Protein AF-A0A661NID3-F1 (afdb_monomer)

Mean predicted aligned error: 16.49 Å

Foldseek 3Di:
DDPVVVVVVVVVVVVVVVPPDDPCVVVVVVVVVVVVVVVVDQDQDDLVRCVVLVHDSVCSVLCNVLSHDSVNVVVLVVQLVVLLVLLVVLQVCLVCLVVVVCCVVPVPPDDPVPDPDPVVVVVSNVVSVVSNVSSVCSNVPRDDSVVSVVVSVVVVVVVQDDFDPDPVDGDDDHDD

pLDDT: mean 72.15, std 18.88, range [34.34, 95.19]

Solvent-accessible surface area (backbone atoms only — not comparable to full-atom values): 10289 Å² total; per-residue (Å²): 138,64,78,71,61,57,56,55,56,54,51,54,57,53,50,57,64,68,68,57,62,80,66,63,69,59,53,59,49,49,49,53,49,48,52,52,46,56,73,67,52,85,72,79,77,51,72,67,59,41,48,74,72,72,49,62,77,84,50,48,67,58,32,54,73,43,74,49,51,73,66,60,52,52,50,40,51,53,52,24,50,52,25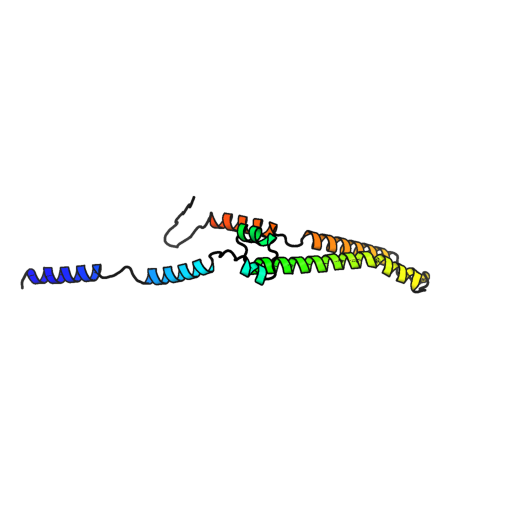,43,53,53,10,52,49,26,40,50,52,34,68,44,44,64,58,52,50,48,41,57,63,72,65,62,76,61,61,79,91,72,60,77,56,75,63,57,58,52,52,48,54,52,49,36,52,52,37,32,51,50,10,53,49,32,48,73,66,37,65,51,78,66,59,42,48,56,52,40,52,50,51,59,55,52,67,74,61,66,78,56,85,47,101,86,47,86,60,88,76,85,80,132

Nearest PDB structures (foldseek):
  7nna-assembly1_A  TM=4.276E-01  e=4.504E+00  Klebsiella pneumoniae
  6uuj-assembly3_H  TM=3.407E-01  e=6.277E+00  Mycobacterium tuberculosis H37Rv

Sequence (176 aa):
MSFRQYLVTSLELALIMLVAAPPARGRDQTEKLLEQLQQTSYHPPSMEQWLAAGLRAEDLPTAQRYEVTIGDWQEMERSRRTHQVAGWSCLGLALLAPAVEATLHWGAGIPFSGHPNLEVFIVSNVAVGAVLITGIVLLSSAPGPEDFKLRWQKRHRDEGFSFTLSPSSVGLLLRF

Radius of gyration: 34.44 Å; Cα contacts (8 Å, |Δi|>4): 89; chains: 1; bounding box: 86×53×99 Å

Structure (mmCIF, N/CA/C/O backbone):
data_AF-A0A661NID3-F1
#
_entry.id   AF-A0A661NID3-F1
#
loop_
_atom_site.group_PDB
_atom_site.id
_atom_site.type_symbol
_atom_site.label_atom_id
_atom_site.label_alt_id
_atom_site.label_comp_id
_atom_site.label_asym_id
_atom_site.label_entity_id
_atom_site.label_seq_id
_atom_site.pdbx_PDB_ins_code
_atom_site.Cartn_x
_atom_site.Cartn_y
_atom_site.Cartn_z
_atom_site.occupancy
_atom_site.B_iso_or_equiv
_atom_site.auth_seq_id
_atom_site.auth_comp_id
_atom_site.auth_asym_id
_atom_site.auth_atom_id
_atom_site.pdbx_PDB_model_num
ATOM 1 N N . MET A 1 1 ? -58.044 -40.473 61.130 1.00 49.31 1 MET A N 1
ATOM 2 C CA . MET A 1 1 ? -56.867 -39.771 60.570 1.00 49.31 1 MET A CA 1
ATOM 3 C C . MET A 1 1 ? -57.297 -38.361 60.206 1.00 49.31 1 MET A C 1
ATOM 5 O O . MET A 1 1 ? -58.350 -38.207 59.605 1.00 49.31 1 MET A O 1
ATOM 9 N N . SER A 1 2 ? -56.600 -37.353 60.730 1.00 45.03 2 SER A N 1
ATOM 10 C CA . SER A 1 2 ? -57.126 -35.993 60.927 1.00 45.03 2 SER A CA 1
ATOM 11 C C . SER A 1 2 ? -56.832 -35.070 59.742 1.00 45.03 2 SER A C 1
ATOM 13 O O . SER A 1 2 ? -55.719 -35.061 59.224 1.00 45.03 2 SER A O 1
ATOM 15 N N . PHE A 1 3 ? -57.810 -34.231 59.380 1.00 44.25 3 PHE A N 1
ATOM 16 C CA . PHE A 1 3 ? -57.762 -33.177 58.350 1.00 44.25 3 PHE A CA 1
ATOM 17 C C . PHE A 1 3 ? -56.546 -32.229 58.488 1.00 44.25 3 PHE A C 1
ATOM 19 O O . PHE A 1 3 ? -56.106 -31.614 57.520 1.00 44.25 3 PHE A O 1
ATOM 26 N N . ARG A 1 4 ? -55.933 -32.170 59.681 1.00 47.19 4 ARG A N 1
ATOM 27 C CA . ARG A 1 4 ? -54.677 -31.449 59.944 1.00 47.19 4 ARG A CA 1
ATOM 28 C C . ARG A 1 4 ? -53.447 -32.021 59.222 1.00 47.19 4 ARG A C 1
ATOM 30 O O . ARG A 1 4 ? -52.527 -31.258 58.962 1.00 47.19 4 ARG A O 1
ATOM 37 N N . GLN A 1 5 ? -53.410 -33.310 58.875 1.00 51.72 5 GLN A N 1
ATOM 38 C CA . GLN A 1 5 ? -52.253 -33.913 58.184 1.00 51.72 5 GLN A CA 1
ATOM 39 C C . GLN A 1 5 ? -52.175 -33.548 56.691 1.00 51.72 5 GLN A C 1
ATOM 41 O O . GLN A 1 5 ? -51.077 -33.492 56.140 1.00 51.72 5 GLN A O 1
ATOM 46 N N . TYR A 1 6 ? -53.304 -33.226 56.050 1.00 47.78 6 TYR A N 1
ATOM 47 C CA . TYR A 1 6 ? -53.328 -32.779 54.649 1.00 47.78 6 TYR A CA 1
ATOM 48 C C . TYR A 1 6 ? -52.888 -31.318 54.483 1.00 47.78 6 TYR A C 1
ATOM 50 O O . TYR A 1 6 ? -52.201 -30.991 53.523 1.00 47.78 6 TYR A O 1
ATOM 58 N N . LEU A 1 7 ? -53.219 -30.447 55.443 1.00 49.00 7 LEU A N 1
ATOM 59 C CA . LEU A 1 7 ? -52.841 -29.030 55.387 1.00 49.00 7 LEU A CA 1
ATOM 60 C C . LEU A 1 7 ? -51.332 -28.809 55.561 1.00 49.00 7 LEU A C 1
ATOM 62 O O . LEU A 1 7 ? -50.760 -27.959 54.884 1.00 49.00 7 LEU A O 1
ATOM 66 N N . VAL A 1 8 ? -50.682 -29.596 56.424 1.00 52.81 8 VAL A N 1
ATOM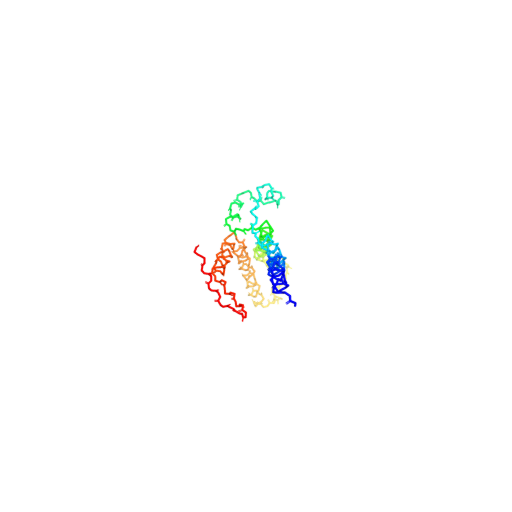 67 C CA . VAL A 1 8 ? -49.231 -29.492 56.668 1.00 52.81 8 VAL A CA 1
ATOM 68 C C . VAL A 1 8 ? -48.432 -29.996 55.463 1.00 52.81 8 VAL A C 1
ATOM 70 O O . VAL A 1 8 ? -47.480 -29.346 55.045 1.00 52.81 8 VAL A O 1
ATOM 73 N N . THR A 1 9 ? -48.873 -31.082 54.825 1.00 54.34 9 THR A N 1
ATOM 74 C CA . THR A 1 9 ? -48.202 -31.634 53.635 1.00 54.34 9 THR A CA 1
ATOM 75 C C . THR A 1 9 ? -48.398 -30.769 52.385 1.00 54.34 9 THR A C 1
ATOM 77 O O . THR A 1 9 ? -47.476 -30.643 51.581 1.00 54.34 9 THR A O 1
ATOM 80 N N . SER A 1 10 ? -49.547 -30.094 52.233 1.00 51.94 10 SER A N 1
ATOM 81 C CA . SER A 1 10 ? -49.762 -29.151 51.123 1.00 51.94 10 SER A CA 1
ATOM 82 C C . SER A 1 10 ? -48.952 -27.855 51.248 1.00 51.94 10 SER A C 1
ATOM 84 O O . SER A 1 10 ? -48.551 -27.286 50.234 1.00 51.94 10 SER A O 1
ATOM 86 N N . LEU A 1 11 ? -48.691 -27.389 52.476 1.00 47.84 11 LEU A N 1
ATOM 87 C CA . LEU A 1 11 ? -47.922 -26.164 52.726 1.00 47.84 11 LEU A CA 1
ATOM 88 C C . LEU A 1 11 ? -46.416 -26.380 52.540 1.00 47.84 11 LEU A C 1
ATOM 90 O O . LEU A 1 11 ? -45.746 -25.498 52.009 1.00 47.84 11 LEU A O 1
ATOM 94 N N . GLU A 1 12 ? -45.893 -27.561 52.883 1.00 50.94 12 GLU A N 1
ATOM 95 C CA . GLU A 1 12 ? -44.489 -27.904 52.618 1.00 50.94 12 GLU A CA 1
ATOM 96 C C . GLU A 1 12 ? -44.196 -28.058 51.118 1.00 50.94 12 GLU A C 1
ATOM 98 O O . GLU A 1 12 ? -43.177 -27.562 50.637 1.00 50.94 12 GLU A O 1
ATOM 103 N N . LEU A 1 13 ? -45.119 -28.642 50.345 1.00 49.00 13 LEU A N 1
ATOM 104 C CA . LEU A 1 13 ? -44.987 -28.732 48.885 1.00 49.00 13 LEU A CA 1
ATOM 105 C C . LEU A 1 13 ? -45.045 -27.356 48.200 1.00 49.00 13 LEU A C 1
ATOM 107 O O . LEU A 1 13 ? -44.318 -27.122 47.234 1.00 49.00 13 LEU A O 1
ATOM 111 N N . ALA A 1 14 ? -45.852 -26.424 48.716 1.00 49.34 14 ALA A N 1
ATOM 112 C CA . ALA A 1 14 ? -45.914 -25.056 48.202 1.00 49.34 14 ALA A CA 1
ATOM 113 C C . ALA A 1 14 ? -44.650 -24.241 48.537 1.00 49.34 14 ALA A C 1
ATOM 115 O O . ALA A 1 14 ? -44.207 -23.439 47.716 1.00 49.34 14 ALA A O 1
ATOM 116 N N . LEU A 1 15 ? -44.033 -24.471 49.703 1.00 47.16 15 LEU A N 1
ATOM 117 C CA . LEU A 1 15 ? -42.811 -23.769 50.109 1.00 47.16 15 LEU A CA 1
ATOM 118 C C . LEU A 1 15 ? -41.579 -24.249 49.325 1.00 47.16 15 LEU A C 1
ATOM 120 O O . LEU A 1 15 ? -40.744 -23.435 48.937 1.00 47.16 15 LEU A O 1
ATOM 124 N N . ILE A 1 16 ? -41.491 -25.547 49.018 1.00 49.41 16 ILE A N 1
ATOM 125 C CA . ILE A 1 16 ? -40.405 -26.110 48.195 1.00 49.41 16 ILE A CA 1
ATOM 126 C C . ILE A 1 16 ? -40.490 -25.597 46.746 1.00 49.41 16 ILE A C 1
ATOM 128 O O . ILE A 1 16 ? -39.463 -25.304 46.137 1.00 49.41 16 ILE A O 1
ATOM 132 N N . MET A 1 17 ? -41.703 -25.396 46.216 1.00 48.88 17 MET A N 1
ATOM 133 C CA . MET A 1 17 ? -41.914 -24.805 44.887 1.00 48.88 17 MET A CA 1
ATOM 134 C C . MET A 1 17 ? -41.609 -23.295 44.828 1.00 48.88 17 MET A C 1
ATOM 136 O O . MET A 1 17 ? -41.319 -22.786 43.750 1.00 48.88 17 MET A O 1
ATOM 140 N N . LEU A 1 18 ? -41.637 -22.581 45.961 1.00 43.19 18 LEU A N 1
ATOM 141 C CA . LEU A 1 18 ? -41.320 -21.144 46.048 1.00 43.19 18 LEU A CA 1
ATOM 142 C C . LEU A 1 18 ? -39.845 -20.851 46.381 1.00 43.19 18 LEU A C 1
ATOM 144 O O . LEU A 1 18 ? -39.365 -19.758 46.092 1.00 43.19 18 LEU A O 1
ATOM 148 N N . VAL A 1 19 ? -39.114 -21.819 46.949 1.00 40.94 19 VAL A N 1
ATOM 149 C CA . VAL A 1 19 ? -37.658 -21.738 47.208 1.00 40.94 19 VAL A CA 1
ATOM 150 C C . VAL A 1 19 ? -36.829 -22.205 46.001 1.00 40.94 19 VAL A C 1
ATOM 152 O O . VAL A 1 19 ? -35.615 -21.993 45.952 1.00 40.94 19 VAL A O 1
ATOM 155 N N . ALA A 1 20 ? -37.474 -22.766 44.973 1.00 44.12 20 ALA A N 1
ATOM 156 C CA . ALA A 1 20 ? -36.874 -22.983 43.664 1.00 44.12 20 ALA A CA 1
ATOM 157 C C . ALA A 1 20 ? -36.645 -21.632 42.967 1.00 44.12 20 ALA A C 1
ATOM 159 O O . ALA A 1 20 ? -37.442 -21.162 42.156 1.00 44.12 20 ALA A O 1
ATOM 160 N N . ALA A 1 21 ? -35.526 -21.004 43.331 1.00 47.59 21 ALA A N 1
ATOM 161 C CA . ALA A 1 21 ? -34.887 -19.925 42.603 1.00 47.59 21 ALA A CA 1
ATOM 162 C C . ALA A 1 21 ? -34.988 -20.154 41.081 1.00 47.59 21 ALA A C 1
ATOM 164 O O . ALA A 1 21 ? -34.914 -21.309 40.638 1.00 47.59 21 ALA A O 1
ATOM 165 N N . PRO A 1 22 ? -35.121 -19.087 40.265 1.00 46.19 22 PRO A N 1
ATOM 166 C CA . PRO A 1 22 ? -35.071 -19.227 38.814 1.00 46.19 22 PRO A CA 1
ATOM 167 C C . PRO A 1 22 ? -33.842 -20.072 38.446 1.00 46.19 22 PRO A C 1
ATOM 169 O O . PRO A 1 22 ? -32.778 -19.871 39.042 1.00 46.19 22 PRO A O 1
ATOM 172 N N . PRO A 1 23 ? -33.974 -21.058 37.539 1.00 46.91 23 PRO A N 1
ATOM 173 C CA . PRO A 1 23 ? -32.925 -22.037 37.303 1.00 46.91 23 PRO A CA 1
ATOM 174 C C . PRO A 1 23 ? -31.616 -21.312 36.986 1.00 46.91 23 PRO A C 1
ATOM 176 O O . PRO A 1 23 ? -31.534 -20.558 36.016 1.00 46.91 23 PRO A O 1
ATOM 179 N N . ALA A 1 24 ? -30.586 -21.572 37.796 1.00 53.06 24 ALA A N 1
ATOM 180 C CA . ALA A 1 24 ? -29.245 -20.992 37.683 1.00 53.06 24 ALA A CA 1
ATOM 181 C C . ALA A 1 24 ? -28.619 -21.131 36.276 1.00 53.06 24 ALA A C 1
ATOM 183 O O . ALA A 1 24 ? -27.717 -20.379 35.929 1.00 53.06 24 ALA A O 1
ATOM 184 N N . ARG A 1 25 ? -29.168 -22.007 35.418 1.00 49.22 25 ARG A N 1
ATOM 185 C CA . ARG A 1 25 ? -28.841 -22.111 33.985 1.00 49.22 25 ARG A CA 1
ATOM 186 C C . ARG A 1 25 ? -28.943 -20.793 33.217 1.00 49.22 25 ARG A C 1
ATOM 188 O O . ARG A 1 25 ? -28.148 -20.582 32.309 1.00 49.22 25 ARG A O 1
ATOM 195 N N . GLY A 1 26 ? -29.896 -19.926 33.563 1.00 49.00 26 GLY A N 1
ATOM 196 C CA . GLY A 1 26 ? -30.010 -18.610 32.931 1.00 49.00 26 GLY A CA 1
ATOM 197 C C . GLY A 1 26 ? -28.867 -17.676 33.325 1.00 49.00 26 GLY A C 1
ATOM 198 O O . GLY A 1 26 ? -28.411 -16.902 32.494 1.00 49.00 26 GLY A O 1
ATOM 199 N N . ARG A 1 27 ? -28.365 -17.799 34.561 1.00 52.62 27 ARG A N 1
ATOM 200 C CA . ARG A 1 27 ? -27.315 -16.944 35.127 1.00 52.62 27 ARG A CA 1
ATOM 201 C C . ARG A 1 27 ? -25.946 -17.262 34.523 1.00 52.62 27 ARG A C 1
ATOM 203 O O . ARG A 1 27 ? -25.284 -16.354 34.033 1.00 52.62 27 ARG A O 1
ATOM 210 N N . ASP A 1 28 ? -25.617 -18.548 34.411 1.00 57.00 28 ASP A N 1
ATOM 211 C CA . ASP A 1 28 ? -24.387 -19.016 33.756 1.00 57.00 28 ASP A CA 1
ATOM 212 C C . ASP A 1 28 ? -24.367 -18.685 32.253 1.00 57.00 28 ASP A C 1
ATOM 214 O O . ASP A 1 28 ? -23.317 -18.387 31.684 1.00 57.00 28 ASP A O 1
ATOM 218 N N . GLN A 1 29 ? -25.526 -18.729 31.579 1.00 56.31 29 GLN A N 1
ATOM 219 C CA . GLN A 1 29 ? -25.637 -18.294 30.183 1.00 56.31 29 GLN A CA 1
ATOM 220 C C . GLN A 1 29 ? -25.539 -16.778 30.049 1.00 56.31 29 GLN A C 1
ATOM 222 O O . GLN A 1 29 ? -24.878 -16.315 29.128 1.00 56.31 29 GLN A O 1
ATOM 227 N N . THR A 1 30 ? -26.145 -15.998 30.950 1.00 58.91 30 THR A N 1
ATOM 228 C CA . THR A 1 30 ? -25.991 -14.539 30.930 1.00 58.91 30 THR A CA 1
ATOM 229 C C . THR A 1 30 ? -24.572 -14.106 31.244 1.00 58.91 30 THR A C 1
ATOM 231 O O . THR A 1 30 ? -24.128 -13.154 30.626 1.00 58.91 30 THR A O 1
ATOM 234 N N . GLU A 1 31 ? -23.849 -14.798 32.128 1.00 61.28 31 GLU A N 1
ATOM 235 C CA . GLU A 1 31 ? -22.438 -14.518 32.420 1.00 61.28 31 GLU A CA 1
ATOM 236 C C . GLU A 1 31 ? -21.554 -14.849 31.220 1.00 61.28 31 GLU A C 1
ATOM 238 O O . GLU A 1 31 ? -20.782 -13.999 30.795 1.00 61.28 31 GLU A O 1
ATOM 243 N N . LYS A 1 32 ? -21.753 -16.004 30.572 1.00 65.12 32 LYS A N 1
ATOM 244 C CA . LYS A 1 32 ? -21.052 -16.331 29.318 1.00 65.12 32 LYS A CA 1
ATOM 245 C C . LYS A 1 32 ? -21.383 -15.366 28.183 1.00 65.12 32 LYS A C 1
ATOM 247 O O . LYS A 1 32 ? -20.498 -15.015 27.414 1.00 65.12 32 LYS A O 1
ATOM 252 N N . LEU A 1 33 ? -22.637 -14.927 28.068 1.00 61.50 33 LEU A N 1
ATOM 253 C CA . LEU A 1 33 ? -23.042 -13.920 27.088 1.00 61.50 33 LEU A CA 1
ATOM 254 C C . LEU A 1 33 ? -22.478 -12.540 27.438 1.00 61.50 33 LEU A C 1
ATOM 256 O O . LEU A 1 33 ? -22.098 -11.819 26.531 1.00 61.50 33 LEU A O 1
ATOM 260 N N . LEU A 1 34 ? -22.381 -12.172 28.719 1.00 61.66 34 LEU A N 1
ATOM 261 C CA . LEU A 1 34 ? -21.743 -10.933 29.174 1.00 61.66 34 LEU A CA 1
ATOM 262 C C . LEU A 1 34 ? -20.239 -10.954 28.934 1.00 61.66 34 LEU A C 1
ATOM 264 O O . LEU A 1 34 ? -19.711 -9.956 28.468 1.00 61.66 34 LEU A O 1
ATOM 268 N N . GLU A 1 35 ? -19.566 -12.073 29.188 1.00 59.12 35 GLU A N 1
ATOM 269 C CA . GLU A 1 35 ? -18.156 -12.266 28.849 1.00 59.12 35 GLU A CA 1
ATOM 270 C C . GLU A 1 35 ? -17.950 -12.195 27.332 1.00 59.12 35 GLU A C 1
ATOM 272 O O . GLU A 1 35 ? -17.047 -11.506 26.864 1.00 59.12 35 GLU A O 1
ATOM 277 N N . GLN A 1 36 ? -18.824 -12.830 26.545 1.00 57.16 36 GLN A N 1
ATOM 278 C CA . GLN A 1 36 ? -18.788 -12.742 25.082 1.00 57.16 36 GLN A CA 1
ATOM 279 C C . GLN A 1 36 ? -19.067 -11.319 24.579 1.00 57.16 36 GLN A C 1
ATOM 281 O O . GLN A 1 36 ? -18.393 -10.862 23.657 1.00 57.16 36 GLN A O 1
ATOM 286 N N . LEU A 1 37 ? -20.009 -10.600 25.195 1.00 57.91 37 LEU A N 1
ATOM 287 C CA . LEU A 1 37 ? -20.348 -9.211 24.872 1.00 57.91 37 LEU A CA 1
ATOM 288 C C . LEU A 1 37 ? -19.251 -8.234 25.306 1.00 57.91 37 LEU A C 1
ATOM 290 O O . LEU A 1 37 ? -18.969 -7.292 24.578 1.00 57.91 37 LEU A O 1
ATOM 294 N N . GLN A 1 38 ? -18.591 -8.466 26.442 1.00 56.03 38 GLN A N 1
ATOM 295 C CA . GLN A 1 38 ? -17.429 -7.688 26.883 1.00 56.03 38 GLN A CA 1
ATOM 296 C C . GLN A 1 38 ? -16.218 -7.921 25.976 1.00 56.03 38 GLN A C 1
ATOM 298 O O . GLN A 1 38 ? -15.463 -6.993 25.706 1.00 56.03 38 GLN A O 1
ATOM 303 N N . GLN A 1 39 ? -16.053 -9.136 25.446 1.00 53.19 39 GLN A N 1
ATOM 304 C CA . GLN A 1 39 ? -15.039 -9.419 24.427 1.00 53.19 39 GLN A CA 1
ATOM 305 C C . GLN A 1 39 ? -15.344 -8.746 23.080 1.00 53.19 39 GLN A C 1
ATOM 307 O O . GLN A 1 39 ? -14.418 -8.484 22.316 1.00 53.19 39 GLN A O 1
ATOM 312 N N . THR A 1 40 ? -16.615 -8.455 22.781 1.00 56.12 40 THR A N 1
ATOM 313 C CA . THR A 1 40 ? -17.023 -7.755 21.548 1.00 56.12 40 THR A CA 1
ATOM 314 C C . THR A 1 40 ? -17.222 -6.251 21.725 1.00 56.12 40 THR A C 1
ATOM 316 O O . THR A 1 40 ? -17.305 -5.540 20.724 1.00 56.12 40 THR A O 1
ATOM 319 N N . SER A 1 41 ? -17.272 -5.737 22.957 1.00 65.81 41 SER A N 1
ATOM 320 C CA . SER A 1 41 ? -17.456 -4.310 23.205 1.00 65.81 41 SER A CA 1
ATOM 321 C C . SER A 1 41 ? -16.181 -3.537 22.897 1.00 65.81 41 SER A C 1
ATOM 323 O O . SER A 1 41 ? -15.120 -3.794 23.467 1.00 65.81 41 SER A O 1
ATOM 325 N N . TYR A 1 42 ? -16.295 -2.563 21.997 1.00 73.00 42 TYR A N 1
ATOM 326 C CA . TYR A 1 42 ? -15.205 -1.656 21.676 1.00 73.00 42 TYR A CA 1
ATOM 327 C C . TYR A 1 42 ? -14.759 -0.879 22.922 1.00 73.00 42 TYR A C 1
ATOM 329 O O . TYR A 1 42 ? -15.557 -0.194 23.564 1.00 73.00 42 TYR A O 1
ATOM 337 N N . HIS A 1 43 ? -13.464 -0.947 23.228 1.00 77.19 43 HIS A N 1
ATOM 338 C CA . HIS A 1 43 ? -12.834 -0.095 24.226 1.00 77.19 43 HIS A CA 1
ATOM 339 C C . HIS A 1 43 ? -11.987 0.972 23.525 1.00 77.19 43 HIS A C 1
ATOM 341 O O . HIS A 1 43 ? -11.048 0.617 22.805 1.00 77.19 43 HIS A O 1
ATOM 347 N N . PRO A 1 44 ? -12.291 2.270 23.718 1.00 81.88 44 PRO A N 1
ATOM 348 C CA . PRO A 1 44 ? -11.532 3.328 23.075 1.00 81.88 44 PRO A CA 1
ATOM 349 C C . PRO A 1 44 ? -10.089 3.326 23.599 1.00 81.88 44 PRO A C 1
ATOM 351 O O . PRO A 1 44 ? -9.882 3.298 24.816 1.00 81.88 44 PRO A O 1
ATOM 354 N N . PRO A 1 45 ? -9.081 3.374 22.711 1.00 85.94 45 PRO A N 1
ATOM 355 C CA . PRO A 1 45 ? -7.692 3.423 23.133 1.00 85.94 45 PRO A CA 1
ATOM 356 C C . PRO A 1 45 ? -7.392 4.745 23.841 1.00 85.94 45 PRO A C 1
ATOM 358 O O . PRO A 1 45 ? -7.865 5.813 23.431 1.00 85.94 45 PRO A O 1
ATOM 361 N N . SER A 1 46 ? -6.582 4.677 24.901 1.00 89.50 46 SER A N 1
ATOM 362 C CA . SER A 1 46 ? -6.069 5.875 25.566 1.00 89.50 46 SER A CA 1
ATOM 363 C C . SER A 1 46 ? -4.942 6.514 24.750 1.00 89.50 46 SER A C 1
ATOM 365 O O . SER A 1 46 ? -4.267 5.850 23.961 1.00 89.50 46 SER A O 1
ATOM 367 N N . MET A 1 47 ? -4.700 7.810 24.966 1.00 90.88 47 MET A N 1
ATOM 368 C CA . MET A 1 47 ? -3.6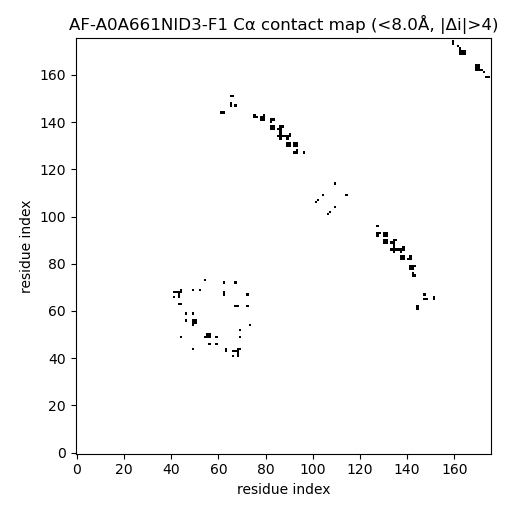08 8.534 24.303 1.00 90.88 47 MET A CA 1
ATOM 369 C C . MET A 1 47 ? -2.236 7.905 24.586 1.00 90.88 47 MET A C 1
ATOM 371 O O . MET A 1 47 ? -1.405 7.791 23.689 1.00 90.88 47 MET A O 1
ATOM 375 N N . GLU A 1 48 ? -2.010 7.447 25.819 1.00 90.62 48 GLU A N 1
ATOM 376 C CA . GLU A 1 48 ? -0.763 6.782 26.209 1.00 90.62 48 GLU A CA 1
ATOM 377 C C . GLU A 1 48 ? -0.568 5.459 25.463 1.00 90.62 48 GLU A C 1
ATOM 379 O O . GLU A 1 48 ? 0.508 5.214 24.923 1.00 90.62 48 GLU A O 1
ATOM 384 N N . GLN A 1 49 ? -1.618 4.634 25.365 1.00 90.62 49 GLN A N 1
ATOM 385 C CA . GLN A 1 49 ? -1.574 3.374 24.616 1.00 90.62 49 GLN A CA 1
ATOM 386 C C . GLN A 1 49 ? -1.352 3.614 23.118 1.00 90.62 49 GLN A C 1
ATOM 388 O O . GLN A 1 49 ? -0.605 2.877 22.477 1.00 90.62 49 GLN A O 1
ATOM 393 N N . TRP A 1 50 ? -1.964 4.664 22.566 1.00 92.44 50 TRP A N 1
ATOM 394 C CA . TRP A 1 50 ? -1.836 5.040 21.159 1.00 92.44 50 TRP A CA 1
ATOM 395 C C . TRP A 1 50 ? -0.409 5.464 20.794 1.00 92.44 50 TRP A C 1
ATOM 397 O O . TRP A 1 50 ? 0.166 4.978 19.819 1.00 92.44 50 TRP A O 1
ATOM 407 N N . LEU A 1 51 ? 0.194 6.325 21.616 1.00 91.94 51 LEU A N 1
ATOM 408 C CA . LEU A 1 51 ? 1.578 6.760 21.433 1.00 91.94 51 LEU A CA 1
ATOM 409 C C . LEU A 1 51 ? 2.574 5.625 21.693 1.00 91.94 51 LEU A C 1
ATOM 411 O O . LEU A 1 51 ? 3.539 5.483 20.944 1.00 91.94 51 LEU A O 1
ATOM 415 N N . ALA A 1 52 ? 2.328 4.777 22.698 1.00 92.19 52 ALA A N 1
ATOM 416 C CA . ALA A 1 52 ? 3.148 3.593 22.964 1.00 92.19 52 ALA A CA 1
ATOM 417 C C . ALA A 1 52 ? 3.132 2.596 21.792 1.00 92.19 52 ALA A C 1
ATOM 419 O O . ALA A 1 52 ? 4.122 1.912 21.542 1.00 92.19 52 ALA A O 1
ATOM 420 N N . ALA A 1 53 ? 2.034 2.553 21.035 1.00 88.50 53 ALA A N 1
ATOM 421 C CA . ALA A 1 53 ? 1.904 1.772 19.810 1.00 88.50 53 ALA A CA 1
ATOM 422 C C . ALA A 1 53 ? 2.619 2.394 18.590 1.00 88.50 53 ALA A C 1
ATOM 424 O O . ALA A 1 53 ? 2.584 1.807 17.504 1.00 88.50 53 ALA A O 1
ATOM 425 N N . GLY A 1 54 ? 3.263 3.557 18.753 1.00 89.69 54 GLY A N 1
ATOM 426 C CA . GLY A 1 54 ? 3.999 4.264 17.702 1.00 89.69 54 GLY A CA 1
ATOM 427 C C . GLY A 1 54 ? 3.112 4.992 16.690 1.00 89.69 54 GLY A C 1
ATOM 428 O O . GLY A 1 54 ? 3.585 5.324 15.604 1.00 89.69 54 GLY A O 1
ATOM 429 N N . LEU A 1 55 ? 1.837 5.216 17.019 1.00 91.25 55 LEU A N 1
ATOM 430 C CA . LEU A 1 55 ? 0.859 5.856 16.143 1.00 91.25 55 LEU A CA 1
ATOM 431 C C . LEU A 1 55 ? 0.844 7.377 16.343 1.00 91.25 55 LEU A C 1
ATOM 433 O O . LEU A 1 55 ? 1.193 7.894 17.407 1.00 91.25 55 LEU A O 1
ATOM 437 N N . ARG A 1 56 ? 0.430 8.125 15.314 1.00 90.81 56 ARG A N 1
ATOM 438 C CA . ARG A 1 56 ? 0.428 9.596 15.360 1.00 90.81 56 ARG A CA 1
ATOM 439 C C . ARG A 1 56 ? -0.717 10.116 16.227 1.00 90.81 56 ARG A C 1
ATOM 441 O O . ARG A 1 56 ? -1.854 9.673 16.091 1.00 90.81 56 ARG A O 1
ATOM 448 N N . ALA A 1 57 ? -0.435 11.108 17.069 1.00 89.69 57 ALA A N 1
ATOM 449 C CA . ALA A 1 57 ? -1.416 11.730 17.967 1.00 89.69 57 ALA A CA 1
ATOM 450 C C . ALA A 1 57 ? -2.665 12.271 17.241 1.00 89.69 57 ALA A C 1
ATOM 452 O O . ALA A 1 57 ? -3.781 12.143 17.733 1.00 89.69 57 ALA A O 1
ATOM 453 N N . GLU A 1 58 ? -2.469 12.850 16.056 1.00 91.25 58 GLU A N 1
ATOM 454 C CA . GLU A 1 58 ? -3.520 13.433 15.209 1.00 91.25 58 GLU A CA 1
ATOM 455 C C . GLU A 1 58 ? -4.544 12.409 14.692 1.00 91.25 58 GLU A C 1
ATOM 457 O O . GLU A 1 58 ? -5.680 12.767 14.384 1.00 91.25 58 GLU A O 1
ATOM 462 N N . ASP A 1 59 ? -4.165 11.131 14.639 1.00 89.94 59 ASP A N 1
ATOM 463 C CA . ASP A 1 59 ? -4.999 10.057 14.105 1.00 89.94 59 ASP A CA 1
ATOM 464 C C . ASP A 1 59 ? -5.958 9.470 15.157 1.00 89.94 59 ASP A C 1
ATOM 466 O O . ASP A 1 59 ? -7.013 8.935 14.804 1.00 89.94 59 ASP A O 1
ATOM 470 N N . LEU A 1 60 ? -5.639 9.620 16.449 1.00 89.62 60 LEU A N 1
ATOM 471 C CA . LEU A 1 60 ? -6.446 9.122 17.566 1.00 89.62 60 LEU A CA 1
ATOM 472 C C . LEU A 1 60 ? -7.924 9.560 17.518 1.00 89.62 60 LEU A C 1
ATOM 474 O O . LEU A 1 60 ? -8.785 8.686 17.643 1.00 89.62 60 LEU A O 1
ATOM 478 N N . PRO A 1 61 ? -8.275 10.850 17.319 1.00 89.31 61 PRO A N 1
ATOM 479 C CA . PRO A 1 61 ? -9.681 11.259 17.262 1.00 89.31 61 PRO A CA 1
ATOM 480 C C . PRO A 1 61 ? -10.438 10.585 16.112 1.00 89.31 61 PRO A C 1
ATOM 482 O O . PRO A 1 61 ? -11.618 10.264 16.248 1.00 89.31 61 PRO A O 1
ATOM 485 N N . THR A 1 62 ? -9.766 10.325 14.988 1.00 88.38 62 THR A N 1
ATOM 486 C CA . THR A 1 62 ? -10.361 9.628 13.841 1.00 88.38 62 THR A CA 1
ATOM 487 C C . THR A 1 62 ? -10.575 8.148 14.150 1.00 88.38 62 THR A C 1
ATOM 489 O O . THR A 1 62 ? -11.638 7.606 13.850 1.00 88.38 62 THR A O 1
ATOM 492 N N . ALA A 1 63 ? -9.601 7.503 14.794 1.00 87.44 63 ALA A N 1
ATOM 493 C CA . ALA A 1 63 ? -9.707 6.111 15.216 1.00 87.44 63 ALA A CA 1
ATOM 494 C C . ALA A 1 63 ? -10.826 5.901 16.248 1.00 87.44 63 ALA A C 1
ATOM 496 O O . ALA A 1 63 ? -11.625 4.978 16.104 1.00 87.44 63 ALA A O 1
ATOM 497 N N . GLN A 1 64 ? -10.939 6.793 17.238 1.00 88.38 64 GLN A N 1
ATOM 498 C CA . GLN A 1 64 ? -12.011 6.761 18.237 1.00 88.38 64 GLN A CA 1
ATOM 499 C C . GLN A 1 64 ? -13.388 6.996 17.607 1.00 88.38 64 GLN A C 1
ATOM 501 O O . GLN A 1 64 ? -14.345 6.307 17.950 1.00 88.38 64 GLN A O 1
ATOM 506 N N . ARG A 1 65 ? -13.493 7.927 16.648 1.00 86.75 65 ARG A N 1
ATOM 507 C CA . ARG A 1 65 ? -14.750 8.225 15.943 1.00 86.75 65 ARG A CA 1
ATOM 508 C C . ARG A 1 65 ? -15.320 7.020 15.194 1.00 86.75 65 ARG A C 1
ATOM 510 O O . ARG A 1 65 ? -16.537 6.902 15.098 1.00 86.75 65 ARG A O 1
ATOM 517 N N . TYR A 1 66 ? -14.460 6.175 14.634 1.00 85.81 66 TYR A N 1
ATOM 518 C CA . TYR A 1 66 ? -14.868 5.011 13.841 1.00 85.81 66 TYR A CA 1
ATOM 519 C C . TYR A 1 66 ? -14.717 3.684 14.590 1.00 85.81 66 TYR A C 1
ATOM 521 O O . TYR A 1 66 ? -14.728 2.630 13.957 1.00 85.81 66 TYR A O 1
ATOM 529 N N . GLU A 1 67 ? -14.581 3.729 15.919 1.00 86.25 67 GLU A N 1
ATOM 530 C CA . GLU A 1 67 ? -14.467 2.547 16.781 1.00 86.25 67 GLU A CA 1
ATOM 531 C C . GLU A 1 67 ? -13.366 1.571 16.320 1.00 86.25 67 GLU A C 1
ATOM 533 O O . GLU A 1 67 ? -13.557 0.355 16.232 1.00 86.25 67 GLU A O 1
ATOM 538 N N . VAL A 1 68 ? -12.201 2.124 15.973 1.00 85.38 68 VAL A N 1
ATOM 539 C CA . VAL A 1 68 ? -11.056 1.376 15.440 1.00 85.38 68 VAL A CA 1
ATOM 540 C C . VAL A 1 68 ? -10.102 1.009 16.568 1.00 85.38 68 VAL A C 1
ATOM 542 O O . VAL A 1 68 ? -9.794 1.838 17.432 1.00 85.38 68 VAL A O 1
ATOM 545 N N . THR A 1 69 ? -9.628 -0.237 16.571 1.00 88.62 69 THR A N 1
ATOM 546 C CA . THR A 1 69 ? -8.628 -0.698 17.538 1.00 88.62 69 THR A CA 1
ATOM 547 C C . THR A 1 69 ? -7.214 -0.296 17.109 1.00 88.62 69 THR A C 1
ATOM 549 O O . THR A 1 69 ? -6.940 -0.054 15.933 1.00 88.62 69 THR A O 1
ATOM 5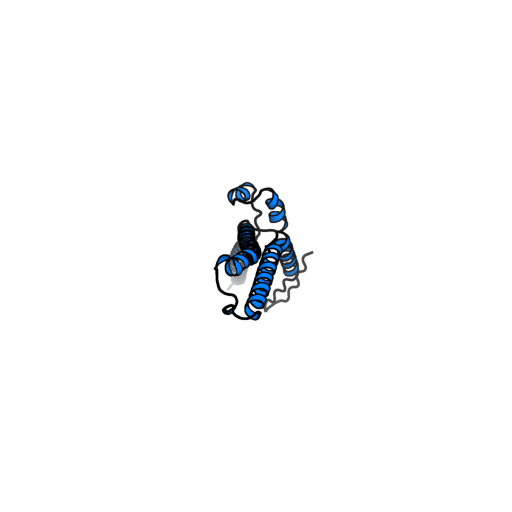52 N N . ILE A 1 70 ? -6.274 -0.263 18.060 1.00 88.62 70 ILE A N 1
ATOM 553 C CA . ILE A 1 70 ? -4.850 -0.021 17.761 1.00 88.62 70 ILE A CA 1
ATOM 554 C C . ILE A 1 70 ? -4.323 -1.049 16.746 1.00 88.62 70 ILE A C 1
ATOM 556 O O . ILE A 1 70 ? -3.575 -0.685 15.839 1.00 88.62 70 ILE A O 1
ATOM 560 N N . GLY A 1 71 ? -4.732 -2.317 16.879 1.00 88.44 71 GLY A N 1
ATOM 561 C CA . GLY A 1 71 ? -4.317 -3.397 15.982 1.00 88.44 71 GLY A CA 1
ATOM 562 C C . GLY A 1 71 ? -4.766 -3.159 14.542 1.00 88.44 71 GLY A C 1
ATOM 563 O O . GLY A 1 71 ? -3.939 -3.199 13.632 1.00 88.44 71 GLY A O 1
ATOM 564 N N . ASP A 1 72 ? -6.040 -2.814 14.347 1.00 89.31 72 ASP A N 1
ATOM 565 C CA . ASP A 1 72 ? -6.593 -2.525 13.018 1.00 89.31 72 ASP A CA 1
ATOM 566 C C . ASP A 1 72 ? -5.906 -1.319 12.361 1.00 89.31 72 ASP A C 1
ATOM 568 O O . ASP A 1 72 ? -5.650 -1.306 11.153 1.00 89.31 72 ASP A O 1
ATOM 572 N N . TRP A 1 73 ? -5.589 -0.289 13.152 1.00 91.38 73 TRP A N 1
ATOM 573 C CA . TRP A 1 73 ? -4.893 0.894 12.654 1.00 91.38 73 TRP A CA 1
ATOM 574 C C . TRP A 1 73 ? -3.452 0.579 12.242 1.00 91.38 73 TRP A C 1
ATOM 576 O O . TRP A 1 73 ? -3.004 0.986 11.169 1.00 91.38 73 TRP A O 1
ATOM 586 N N . GLN A 1 74 ? -2.729 -0.195 13.055 1.00 92.00 74 GLN A N 1
ATOM 587 C CA . GLN A 1 74 ? -1.380 -0.652 12.721 1.00 92.00 74 GLN A CA 1
ATOM 588 C C . GLN A 1 74 ? -1.367 -1.539 11.474 1.00 92.00 74 GLN A C 1
ATOM 590 O O . GLN A 1 74 ? -0.455 -1.432 10.653 1.00 92.00 74 GLN A O 1
ATOM 595 N N . GLU A 1 75 ? -2.361 -2.409 11.307 1.00 91.75 75 GLU A N 1
ATOM 596 C CA . GLU A 1 75 ? -2.502 -3.227 10.104 1.00 91.75 75 GLU A CA 1
ATOM 597 C C . GLU A 1 75 ? -2.739 -2.359 8.862 1.00 91.75 75 GLU A C 1
ATOM 599 O O . GLU A 1 75 ? -2.061 -2.543 7.847 1.00 91.75 75 GLU A O 1
ATOM 604 N N . MET A 1 76 ? -3.617 -1.353 8.960 1.00 92.25 76 MET A N 1
ATOM 605 C CA . MET A 1 76 ? -3.814 -0.366 7.897 1.00 92.25 76 MET A CA 1
ATOM 606 C C . MET A 1 76 ? -2.501 0.353 7.558 1.00 92.25 76 MET A C 1
ATOM 608 O O . MET A 1 76 ? -2.154 0.451 6.382 1.00 92.25 76 MET A O 1
ATOM 612 N N . GLU A 1 77 ? -1.743 0.833 8.549 1.00 91.44 77 GLU A N 1
ATOM 613 C CA . GLU A 1 77 ? -0.463 1.508 8.304 1.00 91.44 77 GLU A CA 1
ATOM 614 C C . GLU A 1 77 ? 0.572 0.591 7.650 1.00 91.44 77 GLU A C 1
ATOM 616 O O . GLU A 1 77 ? 1.265 1.016 6.722 1.00 91.44 77 GLU A O 1
ATOM 621 N N . ARG A 1 78 ? 0.673 -0.669 8.088 1.00 92.19 78 ARG A N 1
ATOM 622 C CA . ARG A 1 78 ? 1.556 -1.661 7.457 1.00 92.19 78 ARG A CA 1
ATOM 623 C C . ARG A 1 78 ? 1.158 -1.891 6.006 1.00 92.19 78 ARG A C 1
ATOM 625 O O . ARG A 1 78 ? 2.009 -1.802 5.126 1.00 92.19 78 ARG A O 1
ATOM 632 N N . SER A 1 79 ? -0.129 -2.114 5.750 1.00 92.56 79 SER A N 1
ATOM 633 C CA . SER A 1 79 ? -0.646 -2.303 4.396 1.00 92.56 79 SER A CA 1
ATOM 634 C C . SER A 1 79 ? -0.400 -1.068 3.524 1.00 92.56 79 SER A C 1
ATOM 636 O O . SER A 1 79 ? 0.101 -1.196 2.405 1.00 92.56 79 SER A O 1
ATOM 638 N N . ARG A 1 80 ? -0.634 0.142 4.050 1.00 91.88 80 ARG A N 1
ATOM 639 C CA . ARG A 1 80 ? -0.340 1.407 3.363 1.00 91.88 80 ARG A CA 1
ATOM 640 C C . ARG A 1 80 ? 1.136 1.526 3.006 1.00 91.88 80 ARG A C 1
ATOM 642 O O . ARG A 1 80 ? 1.446 1.866 1.869 1.00 91.88 80 ARG A O 1
ATOM 649 N N . ARG A 1 81 ? 2.047 1.224 3.936 1.00 92.75 81 ARG A N 1
ATOM 650 C CA . ARG A 1 81 ? 3.494 1.254 3.666 1.00 92.75 81 ARG A CA 1
ATOM 651 C C . ARG A 1 81 ? 3.879 0.259 2.578 1.00 92.75 81 ARG A C 1
ATOM 653 O O . ARG A 1 81 ? 4.636 0.625 1.687 1.00 92.75 81 ARG A O 1
ATOM 660 N N . THR A 1 82 ? 3.330 -0.954 2.597 1.00 93.50 82 THR A N 1
ATOM 661 C CA . THR A 1 82 ? 3.586 -1.949 1.545 1.00 93.50 82 THR A CA 1
ATOM 662 C C . THR A 1 82 ? 3.126 -1.450 0.175 1.00 93.50 82 THR A C 1
ATOM 664 O O . THR A 1 82 ? 3.896 -1.520 -0.781 1.00 93.50 82 THR A O 1
ATOM 667 N N . HIS A 1 83 ? 1.923 -0.875 0.084 1.00 93.12 83 HIS A N 1
ATOM 668 C CA . HIS A 1 83 ? 1.411 -0.275 -1.154 1.00 93.12 83 HIS A CA 1
ATOM 669 C C . HIS A 1 83 ? 2.278 0.892 -1.629 1.00 93.12 83 HIS A C 1
ATOM 671 O O . HIS A 1 83 ? 2.597 0.981 -2.810 1.00 93.12 83 HIS A O 1
ATOM 677 N N . GLN A 1 84 ? 2.715 1.755 -0.710 1.00 93.31 84 GLN A N 1
ATOM 678 C CA . GLN A 1 84 ? 3.597 2.873 -1.030 1.00 93.31 84 GLN A CA 1
ATOM 679 C C . GLN A 1 84 ? 4.953 2.402 -1.547 1.00 93.31 84 GLN A C 1
ATOM 681 O O . GLN A 1 84 ? 5.401 2.873 -2.586 1.00 93.31 84 GLN A O 1
ATOM 686 N N . VAL A 1 85 ? 5.597 1.454 -0.866 1.00 95.19 85 VAL A N 1
ATOM 687 C CA . VAL A 1 85 ? 6.901 0.923 -1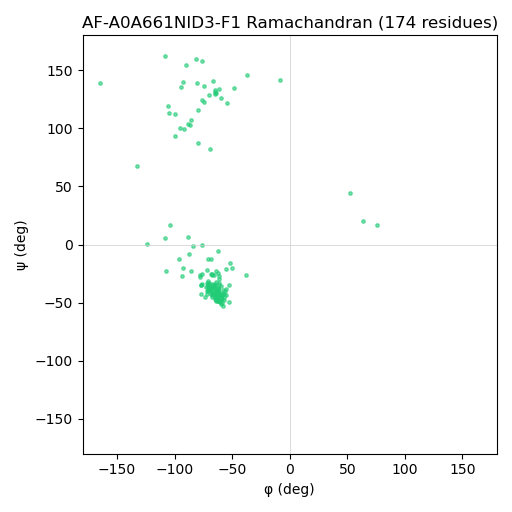.281 1.00 95.19 85 VAL A CA 1
ATOM 688 C C . VAL A 1 85 ? 6.795 0.228 -2.633 1.00 95.19 85 VAL A C 1
ATOM 690 O O . VAL A 1 85 ? 7.610 0.498 -3.511 1.00 95.19 85 VAL A O 1
ATOM 693 N N . ALA A 1 86 ? 5.785 -0.622 -2.829 1.00 93.31 86 ALA A N 1
ATOM 694 C CA . ALA A 1 86 ? 5.557 -1.302 -4.100 1.00 93.31 86 ALA A CA 1
AT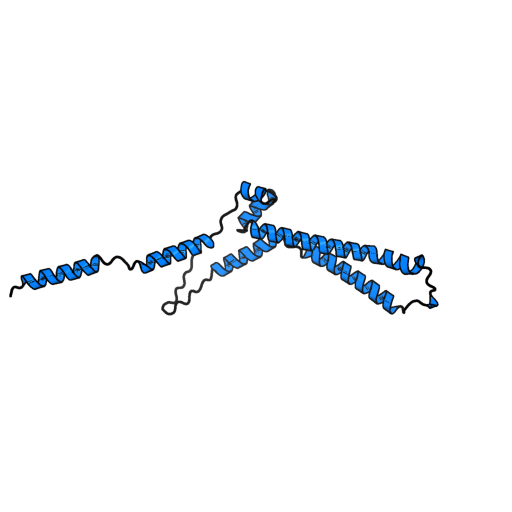OM 695 C C . ALA A 1 86 ? 5.254 -0.297 -5.222 1.00 93.31 86 ALA A C 1
ATOM 697 O O . ALA A 1 86 ? 5.876 -0.345 -6.280 1.00 93.31 86 ALA A O 1
ATOM 698 N N . GLY A 1 87 ? 4.375 0.670 -4.959 1.00 93.31 87 GLY A N 1
ATOM 699 C CA . GLY A 1 87 ? 4.010 1.718 -5.901 1.00 93.31 87 GLY A CA 1
ATOM 700 C C . GLY A 1 87 ? 5.197 2.582 -6.329 1.00 93.31 87 GLY A C 1
ATOM 701 O O . GLY A 1 87 ? 5.451 2.732 -7.524 1.00 93.31 87 GLY A O 1
ATOM 702 N N . TRP A 1 88 ? 5.991 3.075 -5.374 1.00 95.12 88 TRP A N 1
ATOM 703 C CA . TRP A 1 88 ? 7.208 3.843 -5.660 1.00 95.12 88 TRP A CA 1
ATOM 704 C C . TRP A 1 88 ? 8.280 3.015 -6.366 1.00 95.12 88 TRP A C 1
ATOM 706 O O . TRP A 1 88 ? 8.983 3.538 -7.227 1.00 95.12 88 TRP A O 1
ATOM 716 N N . SER A 1 89 ? 8.378 1.723 -6.053 1.00 93.75 89 SER A N 1
ATOM 717 C CA . SER A 1 89 ? 9.297 0.806 -6.732 1.00 93.75 89 SER A CA 1
ATOM 718 C C . SER A 1 89 ? 8.897 0.600 -8.196 1.00 93.75 89 SER A C 1
ATOM 720 O O . SER A 1 89 ? 9.752 0.669 -9.075 1.00 93.75 89 SER A O 1
ATOM 722 N N . CYS A 1 90 ? 7.603 0.434 -8.484 1.00 92.94 90 CYS A N 1
ATOM 723 C CA . CYS A 1 90 ? 7.080 0.381 -9.850 1.00 92.94 90 CYS A CA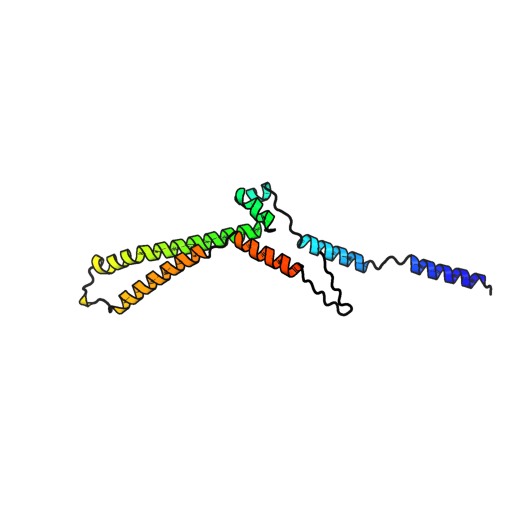 1
ATOM 724 C C . CYS A 1 90 ? 7.344 1.686 -10.615 1.00 92.94 90 CYS A C 1
ATOM 726 O O . CYS A 1 90 ? 7.826 1.640 -11.745 1.00 92.94 90 CYS A O 1
ATOM 728 N N . LEU A 1 91 ? 7.099 2.847 -9.997 1.00 92.75 91 LEU A N 1
ATOM 729 C CA . LEU A 1 91 ? 7.413 4.141 -10.614 1.00 92.75 91 LEU A CA 1
ATOM 730 C C . LEU A 1 91 ? 8.913 4.286 -10.901 1.00 92.75 91 LEU A C 1
ATOM 732 O O . LEU A 1 91 ? 9.290 4.701 -11.994 1.00 92.75 91 LEU A O 1
ATOM 736 N N . GLY A 1 92 ? 9.769 3.905 -9.951 1.00 90.56 92 GLY A N 1
ATOM 737 C CA . GLY A 1 92 ? 11.221 3.929 -10.120 1.00 90.56 92 GLY A CA 1
ATOM 738 C C . GLY A 1 92 ? 11.687 3.038 -11.271 1.00 90.56 92 GLY A C 1
ATOM 739 O O 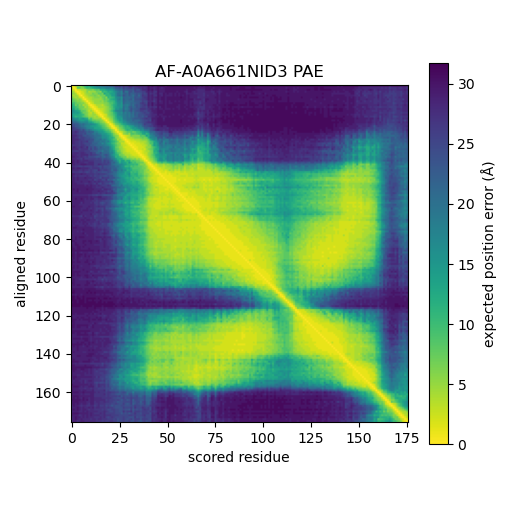. GLY A 1 92 ? 12.458 3.483 -12.116 1.00 90.56 92 GLY A O 1
ATOM 740 N N . LEU A 1 93 ? 11.173 1.808 -11.357 1.00 90.06 93 LEU A N 1
ATOM 741 C CA . LEU A 1 93 ? 11.476 0.889 -12.458 1.00 90.06 93 LEU A CA 1
ATOM 742 C C . LEU A 1 93 ? 11.020 1.442 -13.810 1.00 90.06 93 LEU A C 1
ATOM 744 O O . LEU A 1 93 ? 11.786 1.402 -14.771 1.00 90.06 93 LEU A O 1
ATOM 748 N N . ALA A 1 94 ? 9.807 1.993 -13.882 1.00 89.81 94 ALA A N 1
ATOM 749 C CA . ALA A 1 94 ? 9.286 2.569 -15.116 1.00 89.81 94 ALA A CA 1
ATOM 750 C C . ALA A 1 94 ? 10.104 3.784 -15.585 1.00 89.81 94 ALA A C 1
ATOM 752 O O . ALA A 1 94 ? 10.338 3.939 -16.780 1.00 89.81 94 ALA A O 1
ATOM 753 N N . LEU A 1 95 ? 10.581 4.620 -14.656 1.00 89.88 95 LEU A N 1
ATOM 754 C CA . LEU A 1 95 ? 11.438 5.770 -14.969 1.00 89.88 95 LEU A CA 1
ATOM 755 C C . LEU A 1 95 ? 12.851 5.361 -15.401 1.00 89.88 95 LEU A C 1
ATOM 757 O O . LEU A 1 95 ? 13.454 6.034 -16.235 1.00 89.88 95 LEU A O 1
ATOM 761 N N . LEU A 1 96 ? 13.388 4.274 -14.845 1.00 86.94 96 LEU A N 1
ATOM 762 C CA . LEU A 1 96 ? 14.716 3.772 -15.199 1.00 86.94 96 LEU A CA 1
ATOM 763 C C . LEU A 1 96 ? 14.724 2.997 -16.520 1.00 86.94 96 LEU A C 1
ATOM 765 O O . LEU A 1 96 ? 15.760 2.950 -17.183 1.00 86.94 96 LEU A O 1
ATOM 769 N N . ALA A 1 97 ? 13.597 2.410 -16.924 1.00 84.81 97 ALA A N 1
ATOM 770 C CA . ALA A 1 97 ? 13.540 1.537 -18.091 1.00 84.81 97 ALA A CA 1
ATOM 771 C C . ALA A 1 97 ? 14.016 2.195 -19.406 1.00 84.81 97 ALA A C 1
ATOM 773 O O . ALA A 1 97 ? 14.863 1.584 -20.058 1.00 84.81 97 ALA A O 1
ATOM 774 N N . PRO A 1 98 ? 13.629 3.440 -19.766 1.00 80.62 98 PRO A N 1
ATOM 775 C CA . PRO A 1 98 ? 14.161 4.104 -20.960 1.00 80.62 98 PRO A CA 1
ATOM 776 C C . PRO A 1 98 ? 15.678 4.321 -20.912 1.00 80.62 98 PRO A C 1
ATOM 778 O O . PRO A 1 98 ? 16.354 4.226 -21.932 1.00 80.62 98 PRO A O 1
ATOM 781 N N . ALA A 1 99 ? 16.239 4.596 -19.729 1.00 78.94 99 ALA A N 1
ATOM 782 C CA . ALA A 1 99 ? 17.681 4.778 -19.561 1.00 78.94 99 ALA A CA 1
ATOM 783 C C . ALA A 1 99 ? 18.445 3.449 -19.698 1.00 78.94 99 ALA A C 1
ATOM 785 O O . ALA A 1 99 ? 19.512 3.403 -20.315 1.00 78.94 99 ALA A O 1
ATOM 786 N N . VAL A 1 100 ? 17.891 2.355 -19.165 1.00 78.94 100 VAL A N 1
ATOM 787 C CA . VAL A 1 100 ? 18.437 1.001 -19.346 1.00 78.94 100 VAL A CA 1
ATOM 788 C C . VAL A 1 100 ? 18.374 0.593 -20.819 1.00 78.94 100 VAL A C 1
ATOM 790 O O . VAL A 1 100 ? 19.378 0.149 -21.372 1.00 78.94 100 VAL A O 1
ATOM 793 N N . GLU A 1 101 ? 17.232 0.807 -21.472 1.00 74.00 101 GLU A N 1
ATOM 794 C CA . GLU A 1 101 ? 17.024 0.520 -22.894 1.00 74.00 101 GLU A CA 1
ATOM 795 C C . GLU A 1 101 ? 17.996 1.316 -23.777 1.00 74.00 101 GLU A C 1
ATOM 797 O O . GLU A 1 101 ? 18.694 0.738 -24.610 1.00 74.00 101 GLU A O 1
ATOM 802 N N . ALA A 1 102 ? 18.149 2.617 -23.521 1.00 73.44 102 ALA A N 1
ATOM 803 C CA . ALA A 1 102 ? 19.125 3.469 -24.194 1.00 73.44 102 ALA A CA 1
ATOM 804 C C . ALA A 1 102 ? 20.565 2.947 -24.049 1.00 73.44 102 ALA A C 1
ATOM 806 O O . ALA A 1 102 ? 21.334 2.923 -25.013 1.00 73.44 102 ALA A O 1
ATOM 807 N N . THR A 1 103 ? 20.933 2.495 -22.849 1.00 74.44 103 THR A N 1
ATOM 808 C CA . THR A 1 103 ? 22.273 1.961 -22.572 1.00 74.44 103 THR A CA 1
ATOM 809 C C . THR A 1 103 ? 22.510 0.635 -23.300 1.00 74.44 103 THR A C 1
ATOM 811 O O . THR A 1 103 ? 23.600 0.405 -23.818 1.00 74.44 103 THR A O 1
ATOM 814 N N . LEU A 1 104 ? 21.495 -0.226 -23.401 1.00 70.81 104 LEU A N 1
ATOM 815 C CA . LEU A 1 104 ? 21.587 -1.486 -24.143 1.00 70.81 104 LEU A CA 1
ATOM 816 C C . LEU A 1 104 ? 21.668 -1.263 -25.659 1.00 70.81 104 LEU A C 1
ATOM 818 O O . LEU A 1 104 ? 22.441 -1.945 -26.327 1.00 70.81 104 LEU A O 1
ATOM 822 N N . HIS A 1 105 ? 20.920 -0.299 -26.199 1.00 67.44 105 HIS A N 1
ATOM 823 C CA . HIS A 1 105 ? 20.916 -0.019 -27.637 1.00 67.44 105 HIS A CA 1
ATOM 824 C C . HIS A 1 105 ? 22.147 0.753 -28.115 1.00 67.44 105 HIS A C 1
ATOM 826 O O . HIS A 1 105 ? 22.708 0.425 -29.158 1.00 67.44 105 HIS A O 1
ATOM 832 N N . TRP A 1 106 ? 22.585 1.771 -27.372 1.00 67.06 106 TRP A N 1
ATOM 833 C CA . TRP A 1 106 ? 23.666 2.660 -27.814 1.00 67.06 106 TRP A CA 1
ATOM 834 C C . TRP A 1 106 ? 24.983 2.454 -27.063 1.00 67.06 106 TRP A C 1
ATOM 836 O O . TRP A 1 106 ? 26.040 2.786 -27.592 1.00 67.06 106 TRP A O 1
ATOM 846 N N . GLY A 1 107 ? 24.944 1.896 -25.851 1.00 63.84 107 GLY A N 1
ATOM 847 C CA . GLY A 1 107 ? 26.125 1.696 -25.006 1.00 63.84 107 GLY A CA 1
ATOM 848 C C . GLY A 1 107 ? 26.790 0.323 -25.144 1.00 63.84 107 GLY A C 1
ATOM 849 O O . GLY A 1 107 ? 27.994 0.217 -24.933 1.00 63.84 107 GLY A O 1
ATOM 850 N N . ALA A 1 108 ? 26.050 -0.725 -25.523 1.00 63.75 108 ALA A N 1
ATOM 851 C CA . ALA A 1 108 ? 26.571 -2.099 -25.540 1.00 63.75 108 ALA A CA 1
ATOM 852 C C . ALA A 1 108 ? 27.354 -2.480 -26.816 1.00 63.75 108 ALA A C 1
ATOM 854 O O . ALA A 1 108 ? 27.852 -3.600 -26.914 1.00 63.75 108 ALA A O 1
ATOM 855 N N . GLY A 1 109 ? 27.472 -1.579 -27.800 1.00 60.59 109 GLY A N 1
ATOM 856 C CA . GLY A 1 109 ? 28.235 -1.825 -29.034 1.00 60.59 109 GLY A CA 1
ATOM 857 C C . GLY A 1 109 ? 27.683 -2.959 -29.912 1.00 60.59 109 GLY A C 1
ATOM 858 O O . GLY A 1 109 ? 28.415 -3.507 -30.735 1.00 60.59 109 GLY A O 1
ATOM 859 N N . ILE A 1 110 ? 26.411 -3.330 -29.734 1.00 59.91 110 ILE A N 1
ATOM 860 C CA . ILE A 1 110 ? 25.767 -4.413 -30.482 1.00 59.91 110 ILE A CA 1
ATOM 861 C C . ILE A 1 110 ? 25.432 -3.894 -31.893 1.00 59.91 110 ILE A C 1
ATOM 863 O O . ILE A 1 110 ? 24.751 -2.876 -32.021 1.00 59.91 110 ILE A O 1
ATOM 867 N N . PRO A 1 111 ? 25.898 -4.549 -32.971 1.00 58.25 111 PRO A N 1
ATOM 868 C CA . PRO A 1 111 ? 25.597 -4.115 -34.330 1.00 58.25 111 PRO A CA 1
ATOM 869 C C . PRO A 1 111 ? 24.092 -4.232 -34.624 1.00 58.25 111 PRO A C 1
ATOM 871 O O . PRO A 1 111 ? 23.480 -5.273 -34.384 1.00 58.25 111 PRO A O 1
ATOM 874 N N . PHE A 1 112 ? 23.507 -3.176 -35.205 1.00 56.94 112 PHE A N 1
ATOM 875 C CA . PHE A 1 112 ? 22.071 -3.068 -35.524 1.00 56.94 112 PHE A CA 1
ATOM 876 C C . PHE A 1 112 ? 21.516 -4.212 -36.390 1.00 56.94 112 PHE A C 1
ATOM 878 O O . PHE A 1 112 ? 20.314 -4.459 -36.383 1.00 56.94 112 PHE A O 1
ATOM 885 N N . SER A 1 113 ? 22.376 -4.932 -37.114 1.00 59.47 113 SER A N 1
ATOM 886 C CA . SER A 1 113 ? 22.010 -6.099 -37.923 1.00 59.47 113 SER A CA 1
ATOM 887 C C . SER A 1 113 ? 21.643 -7.343 -37.103 1.00 59.47 113 SER A C 1
ATOM 889 O O . SER A 1 113 ? 21.109 -8.292 -37.670 1.00 59.47 113 SER A O 1
ATOM 891 N N . GLY A 1 114 ? 21.925 -7.351 -35.794 1.00 54.69 114 GLY A N 1
ATOM 892 C CA . GLY A 1 114 ? 21.586 -8.432 -34.864 1.00 54.69 114 GLY A CA 1
ATOM 893 C C . GLY A 1 114 ? 20.466 -8.096 -33.875 1.00 54.69 114 GLY A C 1
ATOM 894 O O . GLY A 1 114 ? 20.210 -8.895 -32.976 1.00 54.69 114 GLY A O 1
ATOM 895 N N . HIS A 1 115 ? 19.814 -6.931 -33.990 1.00 56.03 115 HIS A N 1
ATOM 896 C CA . HIS A 1 115 ? 18.728 -6.578 -33.075 1.00 56.03 115 HIS A CA 1
ATOM 897 C C . HIS A 1 115 ? 17.490 -7.450 -33.336 1.00 56.03 115 HIS A C 1
ATOM 899 O O . HIS A 1 115 ? 17.023 -7.518 -34.475 1.00 56.03 115 HIS A O 1
ATOM 905 N N . PRO A 1 116 ? 16.919 -8.097 -32.303 1.00 54.78 116 PRO A N 1
ATOM 906 C CA . PRO A 1 116 ? 15.636 -8.755 -32.452 1.00 54.78 116 PRO A CA 1
ATOM 907 C C . PRO A 1 116 ? 14.575 -7.686 -32.744 1.00 54.78 116 PRO A C 1
ATOM 909 O O . PRO A 1 116 ? 14.521 -6.657 -32.076 1.00 54.78 116 PRO A O 1
ATOM 912 N N . ASN A 1 117 ? 13.807 -7.953 -33.798 1.00 63.56 117 ASN A N 1
ATOM 913 C CA . ASN A 1 117 ? 12.624 -7.281 -34.334 1.00 63.56 117 ASN A CA 1
ATOM 914 C C . ASN A 1 117 ? 12.001 -6.164 -33.481 1.00 63.56 117 ASN A C 1
ATOM 916 O O . ASN A 1 117 ? 11.793 -6.307 -32.282 1.00 63.56 117 ASN A O 1
ATOM 920 N N . LEU A 1 118 ? 11.554 -5.112 -34.172 1.00 64.19 118 LEU A N 1
ATOM 921 C CA . LEU A 1 118 ? 10.730 -3.981 -33.707 1.00 64.19 118 LEU A CA 1
ATOM 922 C C . LEU A 1 118 ? 9.620 -4.369 -32.694 1.00 64.19 118 LEU A C 1
ATOM 924 O O . LEU A 1 118 ? 9.244 -3.578 -31.833 1.00 64.19 118 LEU A O 1
ATOM 928 N N . GLU A 1 119 ? 9.152 -5.614 -32.748 1.00 63.38 119 GLU A N 1
ATOM 929 C CA . GLU A 1 119 ? 8.263 -6.264 -31.780 1.00 63.38 119 GLU A CA 1
ATOM 930 C C . GLU A 1 119 ? 8.783 -6.248 -30.330 1.00 63.38 119 GLU A C 1
ATOM 932 O O . GLU A 1 119 ? 8.015 -5.938 -29.423 1.00 63.38 119 GLU A O 1
ATOM 937 N N . VAL A 1 120 ? 10.071 -6.516 -30.082 1.00 66.88 120 VAL A N 1
ATOM 938 C CA . VAL A 1 120 ? 10.658 -6.511 -28.726 1.00 66.88 120 VAL A CA 1
ATOM 939 C C . VAL A 1 120 ? 10.633 -5.104 -28.126 1.00 66.88 120 VAL A C 1
ATOM 941 O O . VAL A 1 120 ? 10.324 -4.944 -26.947 1.00 66.88 120 VAL A O 1
ATOM 944 N N . PHE A 1 121 ? 10.874 -4.081 -28.948 1.00 68.44 121 PHE A N 1
ATOM 945 C CA . PHE A 1 121 ? 10.802 -2.677 -28.538 1.00 68.44 121 PHE A CA 1
ATOM 946 C C . PHE A 1 121 ? 9.365 -2.257 -28.188 1.00 68.44 121 PHE A C 1
ATOM 948 O O . PHE A 1 121 ? 9.131 -1.584 -27.184 1.00 68.44 121 PHE A O 1
ATOM 955 N N . ILE A 1 122 ? 8.376 -2.696 -28.976 1.00 72.50 122 ILE A N 1
ATOM 956 C CA . ILE A 1 122 ? 6.958 -2.447 -28.675 1.00 72.50 122 ILE A CA 1
ATOM 957 C C . ILE A 1 122 ? 6.561 -3.143 -27.367 1.00 72.50 122 ILE A C 1
ATOM 959 O O . ILE A 1 122 ? 5.958 -2.513 -26.499 1.00 72.50 122 ILE A O 1
ATOM 963 N N . VAL A 1 123 ? 6.923 -4.418 -27.195 1.00 76.19 123 VAL A N 1
ATOM 964 C CA . VAL A 1 123 ? 6.602 -5.191 -25.984 1.00 76.19 123 VAL A CA 1
ATOM 965 C C . VAL A 1 123 ? 7.263 -4.581 -24.744 1.00 76.19 123 VAL A C 1
ATOM 967 O O . VAL A 1 123 ? 6.605 -4.463 -23.711 1.00 76.19 123 VAL A O 1
ATOM 970 N N . SER A 1 124 ? 8.518 -4.132 -24.852 1.00 76.00 124 SER A N 1
ATOM 971 C CA . SER A 1 124 ? 9.241 -3.427 -23.784 1.00 76.00 124 SER A CA 1
ATOM 972 C C . SER A 1 124 ? 8.502 -2.157 -23.352 1.00 76.00 124 SER A C 1
ATOM 974 O O . SER A 1 124 ? 8.141 -2.016 -22.185 1.00 76.00 124 SER A O 1
ATOM 976 N N . ASN A 1 125 ? 8.160 -1.275 -24.296 1.00 82.25 125 ASN A N 1
ATOM 977 C CA . ASN A 1 125 ? 7.453 -0.028 -23.991 1.00 82.25 125 ASN A CA 1
ATOM 978 C C . ASN A 1 125 ? 6.059 -0.260 -23.386 1.00 82.25 125 ASN A C 1
ATOM 980 O O . ASN A 1 125 ? 5.662 0.439 -22.451 1.00 82.25 125 ASN A O 1
ATOM 984 N N . VAL A 1 126 ? 5.322 -1.266 -23.869 1.00 85.69 126 VAL A N 1
ATOM 985 C CA . VAL A 1 126 ? 4.028 -1.651 -23.284 1.00 85.69 126 VAL A CA 1
ATOM 986 C C . VAL A 1 126 ? 4.208 -2.165 -21.854 1.00 85.69 126 VAL A C 1
ATOM 988 O O . VAL A 1 126 ? 3.440 -1.782 -20.970 1.00 85.69 126 VAL A O 1
ATOM 991 N N . ALA A 1 127 ? 5.234 -2.981 -21.596 1.00 85.94 127 ALA A N 1
ATOM 992 C CA . ALA A 1 127 ? 5.540 -3.469 -20.254 1.00 85.94 127 ALA A CA 1
ATOM 993 C C . ALA A 1 127 ? 5.906 -2.320 -19.300 1.00 85.94 127 ALA A C 1
ATOM 995 O O . ALA A 1 127 ? 5.390 -2.267 -18.185 1.00 85.94 127 ALA A O 1
ATOM 996 N N . VAL A 1 128 ? 6.717 -1.356 -19.748 1.00 88.50 128 VAL A N 1
ATOM 997 C CA . VAL A 1 128 ? 7.053 -0.148 -18.975 1.00 88.50 128 VAL A CA 1
ATOM 998 C C . VAL A 1 128 ? 5.799 0.661 -18.644 1.00 88.50 128 VAL A C 1
ATOM 1000 O O . VAL A 1 128 ? 5.602 1.045 -17.490 1.00 88.50 128 VAL A O 1
ATOM 1003 N N . GLY A 1 129 ? 4.910 0.863 -19.621 1.00 87.69 129 GLY A N 1
ATOM 1004 C CA . GLY A 1 129 ? 3.624 1.529 -19.407 1.00 87.69 129 GLY A CA 1
ATOM 1005 C C . GLY A 1 129 ? 2.744 0.801 -18.386 1.00 87.69 129 GLY A C 1
ATOM 1006 O O . GLY A 1 129 ? 2.190 1.431 -17.485 1.00 87.69 129 GLY A O 1
ATOM 1007 N N . ALA A 1 130 ? 2.659 -0.529 -18.466 1.00 91.56 130 ALA A N 1
ATOM 1008 C CA . ALA A 1 130 ? 1.901 -1.337 -17.513 1.00 91.56 130 ALA A CA 1
ATOM 1009 C C . ALA A 1 130 ? 2.475 -1.248 -16.088 1.00 91.56 130 ALA A C 1
ATOM 1011 O O . ALA A 1 130 ? 1.715 -1.104 -15.126 1.00 91.56 130 ALA A O 1
ATOM 1012 N N . VAL A 1 131 ? 3.803 -1.276 -15.938 1.00 91.94 131 VAL A N 1
ATOM 1013 C CA . VAL A 1 131 ? 4.481 -1.112 -14.640 1.00 91.94 131 VAL A CA 1
ATOM 1014 C C . VAL A 1 131 ? 4.223 0.281 -14.065 1.00 91.94 131 VAL A C 1
ATOM 1016 O O . VAL A 1 131 ? 3.904 0.397 -12.881 1.00 91.94 131 VAL A O 1
ATOM 1019 N N . LEU A 1 132 ? 4.276 1.329 -14.893 1.00 93.19 132 LEU A N 1
ATOM 1020 C CA . LEU A 1 132 ? 3.968 2.697 -14.474 1.00 93.19 132 LEU A CA 1
ATOM 1021 C C . LEU A 1 132 ? 2.533 2.812 -13.944 1.00 93.19 132 LEU A C 1
ATOM 1023 O O . LEU A 1 132 ? 2.318 3.306 -12.837 1.00 93.19 132 LEU A O 1
ATOM 1027 N N . ILE A 1 133 ? 1.559 2.320 -14.715 1.00 93.00 133 ILE A N 1
ATOM 1028 C CA . ILE A 1 133 ? 0.141 2.340 -14.333 1.00 93.00 133 ILE A CA 1
ATOM 1029 C C . ILE A 1 133 ? -0.065 1.558 -13.036 1.00 93.00 133 ILE A C 1
ATOM 1031 O O . ILE A 1 133 ? -0.729 2.050 -12.127 1.00 93.00 133 ILE A O 1
ATOM 1035 N N . THR A 1 134 ? 0.547 0.380 -12.915 1.00 92.88 134 THR A N 1
ATOM 1036 C CA . THR A 1 134 ? 0.481 -0.434 -11.693 1.00 92.88 134 THR A CA 1
ATOM 1037 C C . THR A 1 134 ? 1.011 0.339 -10.486 1.00 92.88 134 THR A C 1
ATOM 1039 O O . THR A 1 134 ? 0.374 0.340 -9.436 1.00 92.88 134 THR A O 1
ATOM 1042 N N . GLY A 1 135 ? 2.125 1.062 -10.638 1.00 90.62 135 GLY A N 1
ATOM 1043 C CA . GLY A 1 135 ? 2.670 1.909 -9.579 1.00 90.62 135 GLY A CA 1
ATOM 1044 C C . GLY A 1 135 ? 1.700 3.000 -9.122 1.00 90.62 135 GLY A C 1
ATOM 1045 O O . GLY A 1 135 ? 1.490 3.175 -7.922 1.00 90.62 135 GLY A O 1
ATOM 1046 N N . ILE A 1 136 ? 1.054 3.686 -10.071 1.00 93.12 136 ILE A N 1
ATOM 1047 C CA . ILE A 1 136 ? 0.040 4.714 -9.784 1.00 93.12 136 ILE A CA 1
ATOM 1048 C C . ILE A 1 136 ? -1.171 4.104 -9.073 1.00 93.12 136 ILE A C 1
ATOM 1050 O O . ILE A 1 136 ? -1.647 4.666 -8.087 1.00 93.12 136 ILE A O 1
ATOM 1054 N N . VAL A 1 137 ? -1.661 2.957 -9.552 1.00 94.62 137 VAL A N 1
ATOM 1055 C CA . VAL A 1 137 ? -2.815 2.261 -8.965 1.00 94.62 137 VAL A CA 1
ATOM 1056 C C . VAL A 1 137 ? -2.517 1.823 -7.535 1.00 94.62 137 VAL A C 1
ATOM 1058 O O . VAL A 1 137 ? -3.336 2.060 -6.658 1.00 94.62 137 VAL A O 1
ATOM 1061 N N . LEU A 1 138 ? -1.340 1.256 -7.267 1.00 92.19 138 LEU A N 1
ATOM 1062 C CA . LEU A 1 138 ? -0.955 0.848 -5.912 1.00 92.19 138 LEU A CA 1
ATOM 1063 C C . LEU A 1 138 ? -0.873 2.036 -4.948 1.00 92.19 138 LEU A C 1
ATOM 1065 O O . LEU A 1 138 ? -1.262 1.915 -3.787 1.00 92.19 138 LEU A O 1
ATOM 1069 N N . LEU A 1 139 ? -0.386 3.188 -5.417 1.00 92.69 139 LEU A N 1
ATOM 1070 C CA . LEU A 1 139 ? -0.333 4.404 -4.605 1.00 92.69 139 LEU A CA 1
ATOM 1071 C C . LEU A 1 139 ? -1.724 4.988 -4.343 1.00 92.69 139 LEU A C 1
ATOM 1073 O O . LEU A 1 139 ? -1.974 5.468 -3.239 1.00 92.69 139 LEU A O 1
ATOM 1077 N N . SER A 1 140 ? -2.623 4.946 -5.329 1.00 90.00 140 SER A N 1
ATOM 1078 C CA . SER A 1 140 ? -3.980 5.482 -5.194 1.00 90.00 140 SER A CA 1
ATOM 1079 C C . SER A 1 140 ? -4.916 4.560 -4.413 1.00 90.00 140 SER A C 1
ATOM 1081 O O . SER A 1 140 ? -5.825 5.048 -3.746 1.00 90.00 140 SER A O 1
ATOM 1083 N N . SER A 1 141 ? -4.676 3.247 -4.441 1.00 90.38 141 SER A N 1
ATOM 1084 C CA . SER A 1 141 ? -5.444 2.244 -3.698 1.00 90.38 141 SER A CA 1
ATOM 1085 C C . SER A 1 141 ? -4.918 1.998 -2.282 1.00 90.38 141 SER A C 1
ATOM 1087 O O . SER A 1 141 ? -5.359 1.056 -1.623 1.00 90.38 141 SER A O 1
ATOM 1089 N N . ALA A 1 142 ? -3.939 2.779 -1.819 1.00 89.31 142 ALA A N 1
ATOM 1090 C CA . ALA A 1 142 ? -3.360 2.590 -0.500 1.00 89.31 142 ALA A CA 1
ATOM 1091 C C . ALA A 1 142 ? -4.424 2.854 0.588 1.00 89.31 142 ALA A C 1
ATOM 1093 O O . ALA A 1 142 ? -5.078 3.900 0.555 1.00 89.31 142 ALA A O 1
ATOM 1094 N N . PRO A 1 143 ? -4.594 1.945 1.568 1.00 87.00 143 PRO A N 1
ATOM 1095 C CA . PRO A 1 143 ? -5.719 2.001 2.493 1.00 87.00 143 PRO A CA 1
ATOM 1096 C C . PRO A 1 143 ? -5.719 3.282 3.328 1.00 87.00 143 PRO A C 1
ATOM 1098 O O . PRO A 1 143 ? -4.688 3.704 3.867 1.00 87.00 143 PRO A O 1
ATOM 1101 N N . GLY A 1 144 ? -6.892 3.903 3.421 1.00 87.75 144 GLY A N 1
ATOM 1102 C CA . GLY A 1 144 ? -7.158 5.213 4.008 1.00 87.75 144 GLY A CA 1
ATOM 1103 C C . GLY A 1 144 ? -7.904 5.132 5.345 1.00 87.75 144 GLY A C 1
ATOM 1104 O O . GLY A 1 144 ? -8.573 4.138 5.618 1.00 87.75 144 GLY A O 1
ATOM 1105 N N . PRO A 1 145 ? -7.892 6.201 6.167 1.00 83.44 145 PRO A N 1
ATOM 1106 C CA . PRO A 1 145 ? -8.782 6.269 7.328 1.00 83.44 145 PRO A CA 1
ATOM 1107 C C . PRO A 1 145 ? -10.272 6.249 6.922 1.00 83.44 145 PRO A C 1
ATOM 1109 O O . PRO A 1 145 ? -11.122 5.815 7.695 1.00 83.44 145 PRO A O 1
ATOM 1112 N N . GLU A 1 146 ? -10.590 6.664 5.691 1.00 85.38 146 GLU A N 1
ATOM 1113 C CA . GLU A 1 146 ? -11.931 6.598 5.089 1.00 85.38 146 GLU A CA 1
ATOM 1114 C C . GLU A 1 146 ? -12.457 5.152 4.957 1.00 85.38 146 GLU A C 1
ATOM 1116 O O . GLU A 1 146 ? -13.664 4.922 5.040 1.00 85.38 146 GLU A O 1
ATOM 1121 N N . ASP A 1 147 ? -11.579 4.149 4.841 1.00 85.75 147 ASP A N 1
ATOM 1122 C CA . ASP A 1 147 ? -11.993 2.741 4.738 1.00 85.75 147 ASP A CA 1
ATOM 1123 C C . ASP A 1 147 ? -12.623 2.235 6.043 1.00 85.75 147 ASP A C 1
ATOM 1125 O O . ASP A 1 147 ? -13.456 1.321 6.048 1.00 85.75 147 ASP A O 1
ATOM 1129 N N . PHE A 1 148 ? -12.253 2.838 7.177 1.00 86.75 148 PHE A N 1
ATOM 1130 C CA . PHE A 1 148 ? -12.896 2.557 8.458 1.00 86.75 148 PHE A CA 1
ATOM 1131 C C . PHE A 1 148 ? -14.305 3.126 8.525 1.00 86.75 148 PHE A C 1
ATOM 1133 O O . PHE A 1 148 ? -15.186 2.461 9.056 1.00 86.75 148 PHE A O 1
ATOM 1140 N N . LYS A 1 149 ? -14.559 4.291 7.922 1.00 86.88 149 LYS A N 1
ATOM 1141 C CA . LYS A 1 149 ? -15.900 4.885 7.866 1.00 86.88 149 LYS A CA 1
ATOM 1142 C C . LYS A 1 149 ? -16.889 3.967 7.154 1.00 86.88 149 LYS A C 1
ATOM 1144 O O . LYS A 1 149 ? -17.989 3.763 7.656 1.00 86.88 149 LYS A O 1
ATOM 1149 N N . LEU A 1 150 ? -16.501 3.389 6.016 1.00 85.19 150 LEU A N 1
ATOM 1150 C CA . LEU A 1 150 ? -17.354 2.457 5.270 1.00 85.19 150 LEU A CA 1
ATOM 1151 C C . LEU A 1 150 ? -17.643 1.185 6.075 1.00 85.19 150 LEU A C 1
ATOM 1153 O O . LEU A 1 150 ? -18.788 0.735 6.132 1.00 85.19 150 LEU A O 1
ATOM 1157 N N . ARG A 1 151 ? -16.622 0.626 6.738 1.00 84.69 151 ARG A N 1
ATOM 1158 C CA . ARG A 1 151 ? -16.783 -0.541 7.620 1.00 84.69 151 ARG A CA 1
ATOM 1159 C C . ARG A 1 151 ? -17.666 -0.235 8.826 1.00 84.69 151 ARG A C 1
ATOM 1161 O O . ARG A 1 151 ? -18.538 -1.036 9.147 1.00 84.69 151 ARG A O 1
ATOM 1168 N N . TRP A 1 152 ? -17.475 0.926 9.443 1.00 85.19 152 TRP A N 1
ATOM 1169 C CA . TRP A 1 152 ? -18.270 1.410 10.566 1.00 85.19 152 TRP A CA 1
ATOM 1170 C C . TRP A 1 152 ? -19.735 1.608 10.153 1.00 85.19 152 TRP A C 1
ATOM 1172 O O . TRP A 1 152 ? -20.627 1.047 10.778 1.00 85.19 152 TRP A O 1
ATOM 1182 N N . GLN A 1 153 ? -19.998 2.285 9.029 1.00 84.75 153 GLN A N 1
ATOM 1183 C CA . GLN A 1 153 ? -21.354 2.453 8.489 1.00 84.75 153 GLN A CA 1
ATOM 1184 C C . GLN A 1 153 ? -22.028 1.118 8.170 1.00 84.75 153 GLN A C 1
ATOM 1186 O O . GLN A 1 153 ? -23.213 0.948 8.447 1.00 84.75 153 GLN A O 1
ATOM 1191 N N . LYS A 1 154 ? -21.286 0.170 7.587 1.00 84.88 154 LYS A N 1
ATOM 1192 C CA . LYS A 1 154 ? -21.803 -1.170 7.305 1.00 84.88 154 LYS A CA 1
ATOM 1193 C C . LYS A 1 154 ? -22.175 -1.904 8.595 1.00 84.88 154 LYS A C 1
ATOM 1195 O O . LYS A 1 154 ? -23.271 -2.438 8.673 1.00 84.88 154 LYS A O 1
ATOM 1200 N N . ARG A 1 155 ? -21.306 -1.873 9.611 1.00 79.12 155 ARG A N 1
ATOM 1201 C CA . ARG A 1 155 ? -21.560 -2.493 10.920 1.00 79.12 155 ARG A CA 1
ATOM 1202 C C . ARG A 1 155 ? -22.820 -1.921 11.575 1.00 79.12 155 ARG A C 1
ATOM 1204 O O . ARG A 1 155 ? -23.720 -2.680 11.903 1.00 79.12 155 ARG A O 1
ATOM 1211 N N . HIS A 1 156 ? -22.934 -0.594 11.647 1.00 73.62 156 HIS A N 1
ATOM 1212 C CA . HIS A 1 156 ? -24.114 0.083 12.203 1.00 73.62 156 HIS A CA 1
ATOM 1213 C C . HIS A 1 156 ? -25.394 -0.178 11.394 1.00 73.62 156 HIS A C 1
ATOM 1215 O O . HIS A 1 156 ? -26.485 -0.260 11.955 1.00 73.62 156 HIS A O 1
ATOM 1221 N N . ARG A 1 157 ? -25.284 -0.358 10.072 1.00 77.25 157 ARG A N 1
ATOM 1222 C CA . ARG A 1 157 ? -26.417 -0.754 9.224 1.00 77.25 157 ARG A CA 1
ATOM 1223 C C . ARG A 1 157 ? -26.877 -2.187 9.503 1.00 77.25 157 ARG A C 1
ATOM 1225 O O . ARG A 1 157 ? -28.081 -2.431 9.533 1.00 77.25 157 ARG A O 1
ATOM 1232 N N . ASP A 1 158 ? -25.937 -3.110 9.677 1.00 71.19 158 ASP A N 1
ATOM 1233 C CA . ASP A 1 158 ? -26.221 -4.532 9.879 1.00 71.19 158 ASP A CA 1
ATOM 1234 C C . ASP A 1 158 ? -26.715 -4.804 11.318 1.00 71.19 158 ASP A C 1
ATOM 1236 O O . ASP A 1 158 ? -27.617 -5.616 11.522 1.00 71.19 158 ASP A O 1
ATOM 1240 N N . GLU A 1 159 ? -26.223 -4.059 12.313 1.00 62.28 159 GLU A N 1
ATOM 1241 C CA . GLU A 1 159 ? -26.704 -4.107 13.705 1.00 62.28 159 GLU A CA 1
ATOM 1242 C C . GLU A 1 159 ? -28.134 -3.558 13.869 1.00 62.28 159 GLU A C 1
ATOM 1244 O O . GLU A 1 159 ? -28.872 -4.007 14.748 1.00 62.28 159 GLU A O 1
ATOM 1249 N N . GLY A 1 160 ? -28.574 -2.665 12.972 1.00 51.53 160 GLY A N 1
ATOM 1250 C CA . GLY A 1 160 ? -29.963 -2.199 12.890 1.00 51.53 160 GLY A CA 1
ATOM 1251 C C . GLY A 1 160 ? -30.972 -3.261 12.421 1.00 51.53 160 GLY A C 1
ATOM 1252 O O . GLY A 1 160 ? -32.176 -3.061 12.571 1.00 51.53 160 GLY A O 1
ATOM 1253 N N . PHE A 1 161 ? -30.512 -4.400 11.886 1.00 48.16 161 PHE A N 1
ATOM 1254 C CA . PHE A 1 161 ? -31.353 -5.512 11.426 1.00 48.16 161 PHE A CA 1
ATOM 1255 C C . PHE A 1 161 ? -30.839 -6.861 11.948 1.00 48.16 161 PHE A C 1
ATOM 1257 O O . PHE A 1 161 ? -30.420 -7.727 11.180 1.00 48.16 161 PHE A O 1
ATOM 1264 N N . SER A 1 162 ? -30.925 -7.098 13.258 1.00 45.31 162 SER A N 1
ATOM 1265 C CA . SER A 1 162 ? -30.759 -8.460 13.781 1.00 45.31 162 SER A CA 1
ATOM 1266 C C . SER A 1 162 ? -32.105 -9.198 13.812 1.00 45.31 162 SER A C 1
ATOM 1268 O O . SER A 1 162 ? -32.954 -8.977 14.671 1.00 45.31 162 SER A O 1
ATOM 1270 N N . PHE A 1 163 ? -32.316 -10.105 12.851 1.00 45.41 163 PHE A N 1
ATOM 1271 C CA . PHE A 1 163 ? -33.361 -11.129 12.939 1.00 45.41 163 PHE A CA 1
ATOM 1272 C C . PHE A 1 163 ? -32.803 -12.328 13.705 1.00 45.41 163 PHE A C 1
ATOM 1274 O O . PHE A 1 163 ? -32.000 -13.095 13.176 1.00 45.41 163 PHE A O 1
ATOM 1281 N N . THR A 1 164 ? -33.240 -12.523 14.947 1.00 41.12 164 THR A N 1
ATOM 1282 C CA . THR A 1 164 ? -33.008 -13.785 15.652 1.00 41.12 164 THR A CA 1
ATOM 1283 C C . THR A 1 164 ? -34.136 -14.755 15.303 1.00 41.12 164 THR A C 1
ATOM 1285 O O . THR A 1 164 ? -35.259 -14.651 15.790 1.00 41.12 164 THR A O 1
ATOM 1288 N N . LEU A 1 165 ? -33.853 -15.711 14.415 1.00 39.28 165 LEU A N 1
ATOM 1289 C CA . LEU A 1 165 ? -34.714 -16.878 14.214 1.00 39.28 165 LEU A CA 1
ATOM 1290 C C . LEU A 1 165 ? -34.415 -17.887 15.328 1.00 39.28 165 LEU A C 1
ATOM 1292 O O . LEU A 1 165 ? -33.563 -18.762 15.189 1.00 39.28 165 LEU A O 1
ATOM 1296 N N . SER A 1 166 ? -35.103 -17.731 16.460 1.00 36.59 166 SER A N 1
ATOM 1297 C CA . SER A 1 166 ? -35.212 -18.786 17.467 1.00 36.59 166 SER A CA 1
ATOM 1298 C C . SER A 1 166 ? -36.291 -19.779 17.018 1.00 36.59 166 SER A C 1
ATOM 1300 O O . SER A 1 166 ? -37.351 -19.343 16.562 1.00 36.59 166 SER A O 1
ATOM 1302 N N . PRO A 1 167 ? -36.099 -21.104 17.170 1.00 44.47 167 PRO A N 1
ATOM 1303 C CA . PRO A 1 167 ? -37.091 -22.106 16.769 1.00 44.47 167 PRO A CA 1
ATOM 1304 C C . PRO A 1 167 ? -38.431 -22.010 17.524 1.00 44.47 167 PRO A C 1
ATOM 1306 O O . PRO A 1 16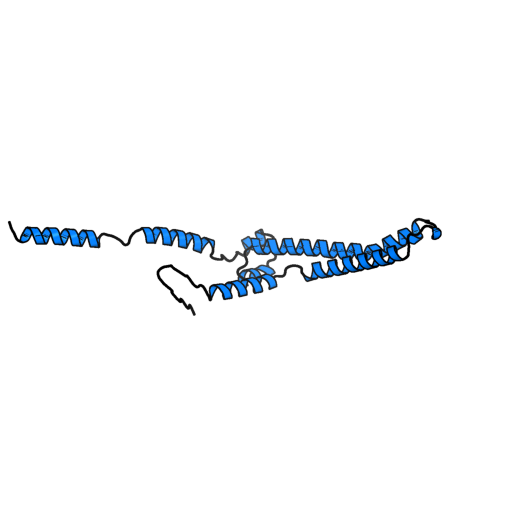7 ? -39.367 -22.728 17.183 1.00 44.47 167 PRO A O 1
ATOM 1309 N N . SER A 1 168 ? -38.554 -21.133 18.526 1.00 42.09 168 SER A N 1
ATOM 1310 C CA . SER A 1 168 ? -39.781 -20.934 19.304 1.00 42.09 168 SER A CA 1
ATOM 1311 C C . SER A 1 168 ? -40.329 -19.500 19.329 1.00 42.09 168 SER A C 1
ATOM 1313 O O . SER A 1 168 ? -41.375 -19.284 19.941 1.00 42.09 168 SER A O 1
ATOM 1315 N N . SER A 1 169 ? -39.708 -18.520 18.659 1.00 44.88 169 SER A N 1
ATOM 1316 C CA . SER A 1 169 ? -40.276 -17.165 18.558 1.00 44.88 169 SER A CA 1
ATOM 1317 C C . SER A 1 169 ? -39.619 -16.304 17.474 1.00 44.88 169 SER A C 1
ATOM 1319 O O . SER A 1 169 ? -38.399 -16.280 17.327 1.00 44.88 169 SER A O 1
ATOM 1321 N N . VAL A 1 170 ? -40.448 -15.541 16.749 1.00 39.12 170 VAL A N 1
ATOM 1322 C CA . VAL A 1 170 ? -40.014 -14.417 15.905 1.00 39.12 170 VAL A CA 1
ATOM 1323 C C . VAL A 1 170 ? -40.167 -13.148 16.738 1.00 39.12 170 VAL A C 1
ATOM 1325 O O . VAL A 1 170 ? -41.276 -12.652 16.928 1.00 39.12 170 VAL A O 1
ATOM 1328 N N . GLY A 1 171 ? -39.061 -12.658 17.294 1.00 42.03 171 GLY A N 1
ATOM 1329 C CA . GLY A 1 171 ? -39.018 -11.396 18.028 1.00 42.03 171 GLY A CA 1
ATOM 1330 C C . GLY A 1 171 ? -38.464 -10.288 17.143 1.00 42.03 171 GLY A C 1
ATOM 1331 O O . GLY A 1 171 ? -37.286 -10.310 16.804 1.00 42.03 171 GLY A O 1
ATOM 1332 N N . LEU A 1 172 ? -39.304 -9.319 16.775 1.00 36.47 172 LEU A N 1
ATOM 1333 C CA . LEU A 1 172 ? -38.882 -8.127 16.043 1.00 36.47 172 LEU A CA 1
ATOM 1334 C C . LEU A 1 172 ? -38.547 -7.038 17.068 1.00 36.47 172 LEU A C 1
ATOM 1336 O O . LEU A 1 172 ? -39.439 -6.410 17.634 1.00 36.47 172 LEU A O 1
ATOM 1340 N N . LEU A 1 173 ? -37.258 -6.870 17.363 1.00 41.44 173 LEU A N 1
ATOM 1341 C CA . LEU A 1 173 ? -36.769 -5.860 18.300 1.00 41.44 173 LEU A CA 1
ATOM 1342 C C . LEU A 1 173 ? -36.253 -4.657 17.505 1.00 41.44 173 LEU A C 1
ATOM 1344 O O . LEU A 1 173 ? -35.106 -4.620 17.077 1.00 41.44 173 LEU A O 1
ATOM 1348 N N . LEU A 1 174 ? -37.128 -3.671 17.300 1.00 34.34 174 LEU A N 1
ATOM 1349 C CA . LEU A 1 174 ? -36.732 -2.336 16.856 1.00 34.34 174 LEU A CA 1
ATOM 1350 C C . LEU A 1 174 ? -36.206 -1.577 18.078 1.00 34.34 174 LEU A C 1
ATOM 1352 O O . LEU A 1 174 ? -36.962 -1.324 19.018 1.00 34.34 174 LEU A O 1
ATOM 1356 N N . ARG A 1 175 ? -34.920 -1.224 18.083 1.00 44.12 175 ARG A N 1
ATOM 1357 C CA . ARG A 1 175 ? -34.379 -0.225 19.012 1.00 44.12 175 ARG A CA 1
ATOM 1358 C C . ARG A 1 175 ? -34.133 1.064 18.232 1.00 44.12 175 ARG A C 1
ATOM 1360 O O . ARG A 1 175 ? -33.328 1.064 17.307 1.00 44.12 175 ARG A O 1
ATOM 1367 N N . PHE A 1 176 ? -34.911 2.091 18.578 1.00 38.97 176 PHE A N 1
ATOM 1368 C CA . PHE A 1 176 ? -34.750 3.472 18.120 1.00 38.97 176 PHE A CA 1
ATOM 1369 C C . PHE A 1 176 ? -33.570 4.142 18.822 1.00 38.97 176 PHE A C 1
ATOM 1371 O O . PHE A 1 176 ? -33.345 3.807 20.011 1.00 38.97 176 PHE A O 1
#

Secondary structure (DSSP, 8-state):
--THHHHHHHHHHHHHHHH--S-THHHHHHHHHHHHHHHHS--PPPHHHHHHTT--GGGHHHHHHTT--HHHHHHHHHHHHHHHHHHHHHHHHHHHHHHHHHIIIIIS---GGG---HHHHHHHHHHHHHHHHHHHHHHHTS--THHHHHHHHHHHHHHTT--EEETTEEE-----